Protein AF-A0A8J8PS42-F1 (afdb_monomer_lite)

Structure (mmCIF, N/CA/C/O backbone):
data_AF-A0A8J8PS42-F1
#
_entry.id   AF-A0A8J8PS42-F1
#
loop_
_atom_site.group_PDB
_atom_site.id
_atom_site.type_symbol
_atom_site.label_atom_id
_atom_site.label_alt_id
_atom_site.label_comp_id
_atom_site.label_asym_id
_atom_site.label_entity_id
_atom_site.label_seq_id
_atom_site.pdbx_PDB_ins_code
_atom_site.Cartn_x
_atom_site.Cartn_y
_atom_site.Cartn_z
_atom_site.occupancy
_atom_site.B_iso_or_equiv
_atom_site.auth_seq_id
_atom_site.auth_comp_id
_atom_site.auth_asym_id
_atom_site.auth_atom_id
_atom_site.pdbx_PDB_model_num
ATOM 1 N N . MET A 1 1 ? 15.461 15.012 -7.728 1.00 52.19 1 MET A N 1
ATOM 2 C CA . MET A 1 1 ? 14.568 14.086 -7.007 1.00 52.19 1 MET A CA 1
ATOM 3 C C . MET A 1 1 ? 13.622 13.512 -8.027 1.00 52.19 1 MET A C 1
ATOM 5 O O . MET A 1 1 ? 13.068 14.297 -8.787 1.00 52.19 1 MET A O 1
ATOM 9 N N . ASP A 1 2 ? 13.514 12.190 -8.094 1.00 70.50 2 ASP A N 1
ATOM 10 C CA . ASP A 1 2 ? 12.481 11.548 -8.905 1.00 70.50 2 ASP A CA 1
ATOM 11 C C . ASP A 1 2 ? 11.108 11.909 -8.314 1.00 70.50 2 ASP A C 1
ATOM 13 O O . ASP A 1 2 ? 10.930 11.849 -7.091 1.00 70.50 2 ASP A O 1
ATOM 17 N N . SER A 1 3 ? 10.176 12.369 -9.151 1.00 87.31 3 SER A N 1
ATOM 18 C CA . SER A 1 3 ? 8.854 12.816 -8.699 1.00 87.31 3 SER A CA 1
ATOM 19 C C . SER A 1 3 ? 8.070 11.689 -8.035 1.00 87.31 3 SER A C 1
ATOM 21 O O . SER A 1 3 ? 7.389 11.950 -7.044 1.00 87.31 3 SER A O 1
ATOM 23 N N . HIS A 1 4 ? 8.225 10.451 -8.510 1.00 91.88 4 HIS A N 1
ATOM 24 C CA . HIS A 1 4 ? 7.503 9.290 -7.988 1.00 91.88 4 HIS A CA 1
ATOM 25 C C . HIS A 1 4 ? 8.029 8.866 -6.611 1.00 91.88 4 HIS A C 1
ATOM 27 O O . HIS A 1 4 ? 7.256 8.618 -5.690 1.00 91.88 4 HIS A O 1
ATOM 33 N N . GLU A 1 5 ? 9.353 8.875 -6.405 1.00 92.06 5 GLU A N 1
ATOM 34 C CA . GLU A 1 5 ? 9.936 8.577 -5.087 1.00 92.06 5 GLU A CA 1
ATOM 35 C C . GLU A 1 5 ? 9.500 9.604 -4.033 1.00 92.06 5 GLU A C 1
ATOM 37 O O . GLU A 1 5 ? 9.197 9.255 -2.889 1.00 92.06 5 GLU A O 1
ATOM 42 N N . TYR A 1 6 ? 9.483 10.884 -4.409 1.00 92.44 6 TYR A N 1
ATOM 43 C CA . TYR A 1 6 ? 9.043 11.946 -3.513 1.00 92.44 6 TYR A CA 1
ATOM 44 C C . TYR A 1 6 ? 7.561 11.819 -3.167 1.00 92.44 6 TYR A C 1
ATOM 46 O O . TYR A 1 6 ? 7.192 11.920 -1.996 1.00 92.44 6 TYR A O 1
ATOM 54 N N . LEU A 1 7 ? 6.723 11.561 -4.172 1.00 94.50 7 LEU A N 1
ATOM 55 C CA . LEU A 1 7 ? 5.291 11.397 -3.977 1.00 94.50 7 LEU A CA 1
ATOM 56 C C . LEU A 1 7 ? 4.985 10.181 -3.095 1.00 94.50 7 LEU A C 1
ATOM 58 O O . LEU A 1 7 ? 4.220 10.315 -2.142 1.00 94.50 7 LEU A O 1
ATOM 62 N N . ALA A 1 8 ? 5.661 9.049 -3.316 1.00 95.25 8 ALA A N 1
ATOM 63 C CA . ALA A 1 8 ? 5.542 7.869 -2.462 1.00 95.25 8 ALA A CA 1
ATOM 64 C C . ALA A 1 8 ? 5.836 8.192 -0.984 1.00 95.25 8 ALA A C 1
ATOM 66 O O . ALA A 1 8 ? 5.086 7.783 -0.099 1.00 95.25 8 ALA A O 1
ATOM 67 N N . LYS A 1 9 ? 6.887 8.973 -0.697 1.00 94.25 9 LYS A N 1
ATOM 68 C CA . LYS A 1 9 ? 7.231 9.378 0.680 1.00 94.25 9 LYS A CA 1
ATOM 69 C C . LYS A 1 9 ? 6.169 10.283 1.307 1.00 94.25 9 LYS A C 1
ATOM 71 O O . LYS A 1 9 ? 5.802 10.062 2.457 1.00 94.25 9 LYS A O 1
ATOM 76 N N . ASN A 1 10 ? 5.647 11.252 0.559 1.00 95.69 10 ASN A N 1
ATOM 77 C CA . ASN A 1 10 ? 4.596 12.143 1.058 1.00 95.69 10 ASN A CA 1
ATOM 78 C C . ASN A 1 10 ? 3.276 11.396 1.310 1.00 95.69 10 ASN A C 1
ATOM 80 O O . ASN A 1 10 ? 2.576 11.687 2.277 1.00 95.69 10 ASN A O 1
ATOM 84 N N . LEU A 1 11 ? 2.933 10.421 0.462 1.00 96.94 11 LEU A N 1
ATOM 85 C CA . LEU A 1 11 ? 1.753 9.572 0.648 1.00 96.94 11 LEU A CA 1
ATOM 86 C C . LEU A 1 11 ? 1.897 8.666 1.876 1.00 96.94 11 LEU A C 1
ATOM 88 O O . LEU A 1 11 ? 0.941 8.500 2.632 1.00 96.94 11 LEU A O 1
ATOM 92 N N . LEU A 1 12 ? 3.099 8.139 2.125 1.00 96.12 12 LEU A N 1
ATOM 93 C CA . LEU A 1 12 ? 3.390 7.399 3.351 1.00 96.12 12 LEU A CA 1
ATOM 94 C C . LEU A 1 12 ? 3.225 8.284 4.594 1.00 96.12 12 LEU A C 1
ATOM 96 O O . LEU A 1 12 ? 2.581 7.871 5.555 1.00 96.12 12 LEU A O 1
ATOM 100 N N . GLU A 1 13 ? 3.759 9.506 4.570 1.00 95.69 13 GLU A N 1
ATOM 101 C CA . GLU A 1 13 ? 3.586 10.465 5.666 1.00 95.69 13 GLU A CA 1
ATOM 102 C C . GLU A 1 13 ? 2.103 10.790 5.898 1.00 95.69 13 GLU A C 1
ATOM 104 O O . GLU A 1 13 ? 1.636 10.771 7.037 1.00 95.69 13 GLU A O 1
ATOM 109 N N . LEU A 1 14 ? 1.330 11.001 4.825 1.00 96.06 14 LEU A N 1
ATOM 110 C CA . LEU A 1 14 ? -0.117 11.205 4.908 1.00 96.06 14 LEU A CA 1
ATOM 111 C C . LEU A 1 14 ? -0.824 10.014 5.572 1.00 96.06 14 LEU A C 1
ATOM 113 O O . LEU A 1 14 ? -1.680 10.213 6.438 1.00 96.06 14 LEU A O 1
ATOM 117 N N . ALA A 1 15 ? -0.462 8.785 5.200 1.00 95.75 15 ALA A N 1
ATOM 118 C CA . ALA A 1 15 ? -1.012 7.580 5.811 1.00 95.75 15 ALA A CA 1
ATOM 119 C C . ALA A 1 15 ? -0.671 7.477 7.310 1.00 95.75 15 ALA A C 1
ATOM 121 O O . ALA A 1 15 ? -1.525 7.080 8.102 1.00 95.75 15 ALA A O 1
ATOM 122 N N . GLU A 1 16 ? 0.538 7.874 7.717 1.00 94.38 16 GLU A N 1
ATOM 123 C CA . GLU A 1 16 ? 0.978 7.862 9.120 1.00 94.38 16 GLU A CA 1
ATOM 124 C C . GLU A 1 16 ? 0.196 8.841 10.000 1.00 94.38 16 GLU A C 1
ATOM 126 O O . GLU A 1 16 ? -0.156 8.512 11.136 1.00 94.38 16 GLU A O 1
ATOM 131 N N . ILE A 1 17 ? -0.082 10.042 9.489 1.00 95.00 17 ILE A N 1
ATOM 132 C CA . ILE A 1 17 ? -0.739 11.099 10.270 1.00 95.00 17 ILE A CA 1
ATOM 133 C C . ILE A 1 17 ? -2.268 11.053 10.180 1.00 95.00 17 ILE A C 1
ATOM 135 O O . ILE A 1 17 ? -2.953 11.644 11.023 1.00 95.00 17 ILE A O 1
ATOM 139 N N . SER A 1 18 ? -2.821 10.379 9.167 1.00 94.75 18 SER A N 1
ATOM 140 C CA . SER A 1 18 ? -4.265 10.317 8.964 1.00 94.75 18 SER A CA 1
ATOM 141 C C . SER A 1 18 ? -4.959 9.529 10.075 1.00 94.75 18 SER A C 1
ATOM 143 O O . SER A 1 18 ? -4.608 8.393 10.401 1.00 94.75 18 SER A O 1
ATOM 145 N N . ARG A 1 19 ? -6.021 10.127 10.623 1.00 93.31 19 ARG A N 1
ATOM 146 C CA . ARG A 1 19 ? -6.955 9.460 11.544 1.00 93.31 19 ARG A CA 1
ATOM 147 C C . ARG A 1 19 ? -8.128 8.799 10.827 1.00 93.31 19 ARG A C 1
ATOM 149 O O . ARG A 1 19 ? -8.862 8.053 11.463 1.00 93.31 19 ARG A O 1
ATOM 156 N N . ASP A 1 20 ? -8.313 9.094 9.543 1.00 94.56 20 ASP A N 1
ATOM 157 C CA . ASP A 1 20 ? -9.349 8.494 8.710 1.00 94.56 20 ASP A CA 1
ATOM 158 C C . ASP A 1 20 ? -8.784 7.227 8.040 1.00 94.56 20 ASP A C 1
ATOM 160 O O . ASP A 1 20 ? -7.840 7.342 7.243 1.00 94.56 20 ASP A O 1
ATOM 164 N N . PRO A 1 21 ? -9.328 6.031 8.345 1.00 94.25 21 PRO A N 1
ATOM 165 C CA . PRO A 1 21 ? -8.890 4.778 7.738 1.00 94.25 21 PRO A CA 1
ATOM 166 C C . PRO A 1 21 ? -9.003 4.748 6.212 1.00 94.25 21 PRO A C 1
ATOM 168 O O . PRO A 1 21 ? -8.147 4.163 5.556 1.00 94.25 21 PRO A O 1
ATOM 171 N N . VAL A 1 22 ? -10.012 5.404 5.629 1.00 95.12 22 VAL A N 1
ATOM 172 C CA . VAL A 1 22 ? -10.202 5.441 4.171 1.00 95.12 22 VAL A CA 1
ATOM 173 C C . VAL A 1 22 ? -9.062 6.210 3.523 1.00 95.12 22 VAL A C 1
ATOM 175 O O . VAL A 1 22 ? -8.440 5.721 2.579 1.00 95.12 22 VAL A O 1
ATOM 178 N N . VAL A 1 23 ? -8.753 7.392 4.060 1.00 95.62 23 VAL A N 1
ATOM 179 C CA . VAL A 1 23 ? -7.632 8.213 3.582 1.00 95.62 23 VAL A CA 1
ATOM 180 C C . VAL A 1 23 ? -6.315 7.470 3.782 1.00 95.62 23 VAL A C 1
ATOM 182 O O . VAL A 1 23 ? -5.482 7.455 2.884 1.00 95.62 23 VAL A O 1
ATOM 185 N N . LYS A 1 24 ? -6.144 6.810 4.932 1.00 95.94 24 LYS A N 1
ATOM 186 C CA . LYS A 1 24 ? -4.937 6.048 5.268 1.00 95.94 24 LYS A CA 1
ATOM 187 C C . LYS A 1 24 ? -4.682 4.910 4.283 1.00 95.94 24 LYS A C 1
ATOM 189 O O . LYS A 1 24 ? -3.601 4.845 3.708 1.00 95.94 24 LYS A O 1
ATOM 194 N N . LEU A 1 25 ? -5.664 4.035 4.075 1.00 96.38 25 LEU A N 1
ATOM 195 C CA . LEU A 1 25 ? -5.523 2.879 3.189 1.00 96.38 25 LEU A CA 1
ATOM 196 C C . LEU A 1 25 ? -5.380 3.300 1.722 1.00 96.38 25 LEU A C 1
ATOM 198 O O . LEU A 1 25 ? -4.545 2.742 1.017 1.00 96.38 25 LEU A O 1
ATOM 202 N N . SER A 1 26 ? -6.115 4.329 1.285 1.00 96.31 26 SER A N 1
ATOM 203 C CA . SER A 1 26 ? -5.969 4.866 -0.077 1.00 96.31 26 SER A CA 1
ATOM 204 C C . SER A 1 26 ? -4.568 5.443 -0.296 1.00 96.31 26 SER A C 1
ATOM 206 O O . SER A 1 26 ? -3.915 5.119 -1.282 1.00 96.31 26 SER A O 1
ATOM 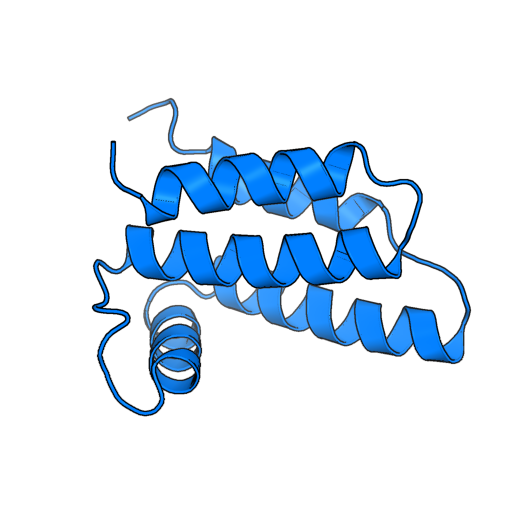208 N N . ALA A 1 27 ? -4.059 6.220 0.668 1.00 96.69 27 ALA A N 1
ATOM 209 C CA . ALA A 1 27 ? -2.709 6.767 0.600 1.00 96.69 27 ALA A CA 1
ATOM 210 C C . ALA A 1 27 ? -1.634 5.669 0.609 1.00 96.69 27 ALA A C 1
ATOM 212 O O . ALA A 1 27 ? -0.651 5.793 -0.114 1.00 96.69 27 ALA A O 1
ATOM 213 N N . LEU A 1 28 ? -1.810 4.582 1.375 1.00 96.56 28 LEU A N 1
ATOM 214 C CA . LEU A 1 28 ? -0.896 3.432 1.333 1.00 96.56 28 LEU A CA 1
ATOM 215 C C . LEU A 1 28 ? -0.897 2.731 -0.029 1.00 96.56 28 LEU A C 1
ATOM 217 O O . LEU A 1 28 ? 0.166 2.331 -0.501 1.00 96.56 28 LEU A O 1
ATOM 221 N N . LEU A 1 29 ? -2.067 2.580 -0.652 1.00 96.25 29 LEU A N 1
ATOM 222 C CA . LEU A 1 29 ? -2.182 1.957 -1.967 1.00 96.25 29 LEU A CA 1
ATOM 223 C C . LEU A 1 29 ? -1.442 2.789 -3.022 1.00 96.25 29 LEU A C 1
ATOM 225 O O . LEU A 1 29 ? -0.538 2.278 -3.683 1.00 96.25 29 LEU A O 1
ATOM 229 N N . ASP A 1 30 ? -1.754 4.085 -3.097 1.00 95.44 30 ASP A N 1
ATOM 230 C CA . ASP A 1 30 ? -1.109 5.019 -4.023 1.00 95.44 30 ASP A CA 1
ATOM 231 C C . ASP A 1 30 ? 0.405 5.111 -3.748 1.00 95.44 30 ASP A C 1
ATOM 233 O O . ASP A 1 30 ? 1.218 5.144 -4.669 1.00 95.44 30 ASP A O 1
ATOM 237 N N . CYS A 1 31 ? 0.815 5.075 -2.476 1.00 96.12 31 CYS A N 1
ATOM 238 C CA . CYS A 1 31 ? 2.219 5.061 -2.067 1.00 96.12 31 CYS A CA 1
ATOM 239 C C . CYS A 1 31 ? 2.991 3.876 -2.671 1.00 96.12 31 CYS A C 1
ATOM 241 O O . CYS A 1 31 ? 4.104 4.051 -3.174 1.00 96.12 31 CYS A O 1
ATOM 243 N N . LEU A 1 32 ? 2.405 2.676 -2.647 1.00 95.38 32 LEU A N 1
ATOM 244 C CA . LEU A 1 32 ? 3.013 1.476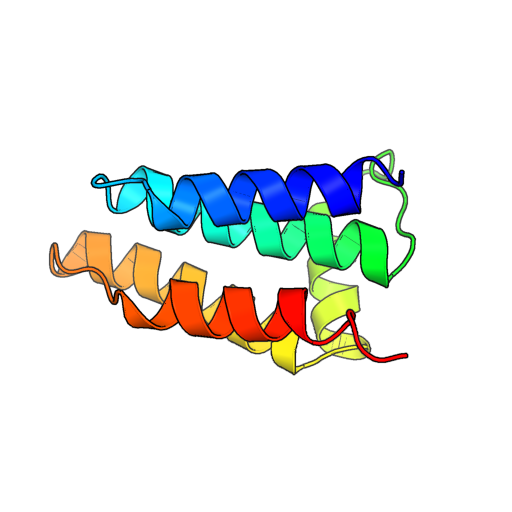 -3.224 1.00 95.38 32 LEU A CA 1
ATOM 245 C C . LEU A 1 32 ? 3.069 1.541 -4.757 1.00 95.38 32 LEU A C 1
ATOM 247 O O . LEU A 1 32 ? 4.065 1.101 -5.337 1.00 95.38 32 LEU A O 1
ATOM 251 N N . GLU A 1 33 ? 2.052 2.109 -5.412 1.00 94.00 33 GLU A N 1
ATOM 252 C CA . GLU A 1 33 ? 2.041 2.327 -6.867 1.00 94.00 33 GLU A CA 1
ATOM 253 C C . GLU A 1 33 ? 3.157 3.288 -7.298 1.00 94.00 33 GLU A C 1
ATOM 255 O O . GLU A 1 33 ? 3.965 2.951 -8.167 1.00 94.00 33 GLU A O 1
ATOM 260 N N . GLU A 1 34 ? 3.272 4.437 -6.631 1.00 93.69 34 GLU A N 1
ATOM 261 C CA . GLU A 1 34 ? 4.318 5.435 -6.877 1.00 93.69 34 GLU A CA 1
ATOM 262 C C . GLU A 1 34 ? 5.720 4.879 -6.596 1.00 93.69 34 GLU A C 1
ATOM 264 O O . GLU A 1 34 ? 6.657 5.055 -7.382 1.00 93.69 34 GLU A O 1
ATOM 269 N N . TYR A 1 35 ? 5.873 4.122 -5.505 1.00 93.38 35 TYR A N 1
ATOM 270 C CA . TYR A 1 35 ? 7.137 3.463 -5.194 1.00 93.38 35 TYR A CA 1
ATOM 271 C C . TYR A 1 35 ? 7.533 2.446 -6.272 1.00 93.38 35 TYR A C 1
ATOM 273 O O . TYR A 1 35 ? 8.709 2.360 -6.632 1.00 93.38 35 TYR A O 1
ATOM 281 N N . ALA A 1 36 ? 6.576 1.692 -6.817 1.00 92.19 36 ALA A N 1
ATOM 282 C CA . ALA A 1 36 ? 6.831 0.755 -7.904 1.00 92.19 36 ALA A CA 1
ATOM 283 C C . ALA A 1 36 ? 7.184 1.462 -9.219 1.00 92.19 36 ALA A C 1
ATOM 285 O O . ALA A 1 36 ? 8.123 1.029 -9.889 1.00 92.19 36 ALA A O 1
ATOM 286 N N . LEU A 1 37 ? 6.500 2.558 -9.566 1.00 90.75 37 LEU A N 1
ATOM 287 C CA . LEU A 1 37 ? 6.843 3.386 -10.730 1.00 90.75 37 LEU A CA 1
ATOM 288 C C . LEU A 1 37 ? 8.300 3.851 -10.663 1.00 90.75 37 LEU A C 1
ATOM 290 O O . LEU A 1 37 ? 9.061 3.630 -11.607 1.00 90.75 37 LEU A O 1
ATOM 294 N N . PHE A 1 38 ? 8.713 4.389 -9.513 1.00 91.00 38 PHE A N 1
ATOM 295 C CA . PHE A 1 38 ? 10.100 4.769 -9.255 1.00 91.00 38 PHE A CA 1
ATOM 296 C C . PHE A 1 38 ? 11.058 3.573 -9.341 1.00 91.00 38 PHE A C 1
ATOM 298 O O . PHE A 1 38 ? 12.070 3.610 -10.044 1.00 91.00 38 PHE A O 1
ATOM 305 N N . LYS A 1 39 ? 10.755 2.488 -8.618 1.00 89.62 39 LYS A N 1
ATOM 306 C CA . LYS A 1 39 ? 11.654 1.334 -8.484 1.00 89.62 39 LYS A CA 1
ATOM 307 C C . LYS A 1 39 ? 11.900 0.626 -9.813 1.00 89.62 39 LYS A C 1
ATOM 309 O O . LYS A 1 39 ? 13.022 0.185 -10.056 1.00 89.62 39 LYS A O 1
ATOM 314 N N . PHE A 1 40 ? 10.868 0.514 -10.642 1.00 89.56 40 PHE A N 1
ATOM 315 C CA . PHE A 1 40 ? 10.916 -0.171 -11.932 1.00 89.56 40 PHE A CA 1
ATOM 316 C C . PHE A 1 40 ? 11.130 0.788 -13.114 1.00 89.56 40 PHE A C 1
ATOM 318 O O . PHE A 1 40 ? 11.180 0.328 -14.252 1.00 89.56 40 PHE A O 1
ATOM 325 N N . GLN A 1 41 ? 11.281 2.096 -12.858 1.00 87.75 41 GLN A N 1
ATOM 326 C CA . GLN A 1 41 ? 11.483 3.143 -13.870 1.00 87.75 41 GLN A CA 1
ATOM 327 C C . GLN A 1 41 ? 10.420 3.110 -14.983 1.00 87.75 41 GLN A C 1
ATOM 329 O O . GLN A 1 41 ? 10.718 3.247 -16.173 1.00 87.75 41 GLN A O 1
ATOM 334 N N . LEU A 1 42 ? 9.165 2.881 -14.593 1.00 84.62 42 LEU A N 1
ATOM 335 C CA . LEU A 1 42 ? 8.041 2.783 -15.521 1.00 84.62 42 LEU A CA 1
ATOM 336 C C . LEU A 1 42 ? 7.578 4.179 -15.939 1.00 84.62 42 LEU A C 1
ATOM 338 O O . LEU A 1 42 ? 7.611 5.119 -15.151 1.00 84.62 42 LEU A O 1
ATOM 342 N N . LYS A 1 43 ? 7.110 4.309 -17.183 1.00 77.62 43 LYS A N 1
ATOM 343 C CA . LYS A 1 43 ? 6.490 5.546 -17.670 1.00 77.62 43 LYS A CA 1
ATOM 344 C C . LYS A 1 43 ? 4.991 5.510 -17.388 1.00 77.62 43 LYS A C 1
ATOM 346 O O . LYS A 1 43 ? 4.301 4.597 -17.836 1.00 77.62 43 LYS A O 1
ATOM 351 N N . ASP A 1 44 ? 4.503 6.530 -16.701 1.00 68.62 44 ASP A N 1
ATOM 352 C CA . ASP A 1 44 ? 3.097 6.755 -16.340 1.00 68.62 44 ASP A CA 1
ATOM 353 C C . ASP A 1 44 ? 2.205 7.179 -17.526 1.00 68.62 44 ASP A C 1
ATOM 355 O O . ASP A 1 44 ? 0.984 7.100 -17.457 1.00 68.62 44 ASP A O 1
ATOM 359 N N . SER A 1 45 ? 2.806 7.568 -18.653 1.00 69.31 45 SER A N 1
ATOM 360 C CA . SER A 1 45 ? 2.106 7.978 -19.883 1.00 69.31 45 SER A CA 1
ATOM 361 C C . SER A 1 45 ? 1.540 6.826 -20.731 1.00 69.31 45 SER A C 1
ATOM 363 O O . SER A 1 45 ? 1.005 7.060 -21.816 1.00 69.31 45 SER A O 1
ATOM 365 N N . ILE A 1 46 ? 1.663 5.578 -20.273 1.00 68.25 46 ILE A N 1
ATOM 366 C CA . ILE A 1 46 ? 1.211 4.385 -21.001 1.00 68.25 46 ILE A CA 1
ATOM 367 C C . ILE A 1 46 ? -0.268 4.107 -20.676 1.00 68.25 46 ILE A C 1
ATOM 369 O O . ILE A 1 46 ? -0.684 4.143 -19.520 1.00 68.25 46 ILE A O 1
ATOM 373 N N . VAL A 1 47 ? -1.075 3.796 -21.696 1.00 64.94 47 VAL A N 1
ATOM 374 C CA . VAL A 1 47 ? -2.453 3.301 -21.509 1.00 64.94 47 VAL A CA 1
ATOM 375 C C . VAL A 1 47 ? -2.407 2.023 -20.660 1.00 64.94 47 VAL A C 1
ATOM 377 O O . VAL A 1 47 ? -1.597 1.142 -20.927 1.00 64.94 47 VAL A O 1
ATOM 380 N N . ASP A 1 48 ? -3.247 1.933 -19.629 1.00 78.56 48 ASP A N 1
ATOM 381 C CA . ASP A 1 48 ? -3.259 0.839 -18.641 1.00 78.56 48 ASP A CA 1
ATOM 382 C C . ASP A 1 48 ? -2.008 0.748 -17.745 1.00 78.56 48 ASP A C 1
ATOM 384 O O . ASP A 1 48 ? -1.623 -0.333 -17.291 1.00 78.56 48 ASP A O 1
ATOM 388 N N . TYR A 1 49 ? -1.386 1.888 -17.417 1.00 76.62 49 TYR A N 1
ATOM 389 C CA . TYR A 1 49 ? -0.207 1.937 -16.540 1.00 76.62 49 TYR A CA 1
ATOM 390 C C . TYR A 1 49 ? -0.395 1.187 -15.203 1.00 76.62 49 TYR A C 1
ATOM 392 O O . TYR A 1 49 ? 0.544 0.552 -14.731 1.00 76.62 49 TYR A O 1
ATOM 400 N N . ARG A 1 50 ? -1.605 1.165 -14.619 1.00 81.44 50 ARG A N 1
ATOM 401 C CA . ARG A 1 50 ? -1.895 0.395 -13.391 1.00 81.44 50 ARG A CA 1
ATOM 402 C C . ARG A 1 50 ? -1.722 -1.111 -13.574 1.00 81.44 50 ARG A C 1
ATOM 404 O O . ARG A 1 50 ? -1.150 -1.773 -12.712 1.00 81.44 50 ARG A O 1
ATOM 411 N N . TYR A 1 51 ? -2.162 -1.659 -14.707 1.00 85.75 51 TYR A N 1
ATOM 412 C CA . TYR A 1 51 ? -1.927 -3.068 -15.023 1.00 85.75 51 TYR A CA 1
ATOM 413 C C . TYR A 1 51 ? -0.426 -3.348 -15.147 1.00 85.75 51 TYR A C 1
ATOM 415 O O . TYR A 1 51 ? 0.072 -4.333 -14.601 1.00 85.75 51 TYR A O 1
ATOM 423 N N . LEU A 1 52 ? 0.311 -2.444 -15.803 1.00 86.19 52 LEU A N 1
ATOM 424 C CA . LEU A 1 52 ? 1.762 -2.550 -15.942 1.00 86.19 52 LEU A CA 1
ATOM 425 C C . LEU A 1 52 ? 2.475 -2.511 -14.582 1.00 86.19 52 LEU A 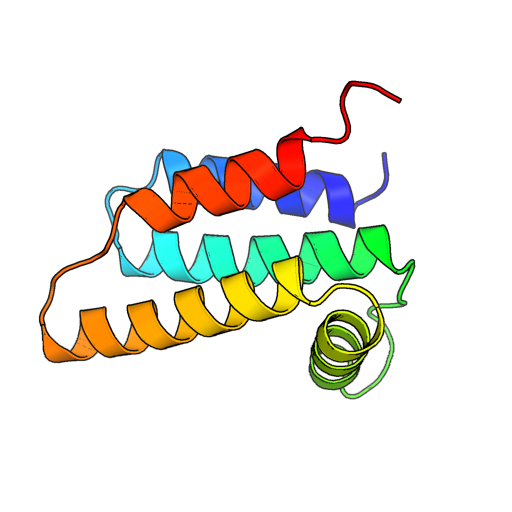C 1
ATOM 427 O O . LEU A 1 52 ? 3.385 -3.310 -14.363 1.00 86.19 52 LEU A O 1
ATOM 431 N N . ILE A 1 53 ? 2.061 -1.628 -13.670 1.00 89.00 53 ILE A N 1
ATOM 432 C CA . ILE A 1 53 ? 2.584 -1.561 -12.298 1.00 89.00 53 ILE A CA 1
ATOM 433 C C . ILE A 1 53 ? 2.403 -2.913 -11.605 1.00 89.00 53 ILE A C 1
ATOM 435 O O . ILE A 1 53 ? 3.383 -3.499 -11.143 1.00 89.00 53 ILE A O 1
ATOM 439 N N . ILE A 1 54 ? 1.175 -3.439 -11.591 1.00 89.50 54 ILE A N 1
ATOM 440 C CA . ILE A 1 54 ? 0.842 -4.695 -10.907 1.00 89.50 54 ILE A CA 1
ATOM 441 C C . ILE A 1 54 ? 1.630 -5.870 -11.500 1.00 89.50 54 ILE A C 1
ATOM 443 O O . ILE A 1 54 ? 2.193 -6.675 -10.761 1.00 89.50 54 ILE A O 1
ATOM 447 N N . GLU A 1 55 ? 1.714 -5.971 -12.827 1.00 90.50 55 GLU A N 1
ATOM 448 C CA . GLU A 1 55 ? 2.491 -7.022 -13.494 1.00 90.50 55 GLU A CA 1
ATOM 449 C C . GLU A 1 55 ? 3.985 -6.948 -13.161 1.00 90.50 55 GLU A C 1
ATOM 451 O O . GLU A 1 55 ? 4.627 -7.985 -12.982 1.00 90.50 55 GLU A O 1
ATOM 456 N N . ASN A 1 56 ? 4.549 -5.742 -13.055 1.00 89.88 56 ASN A N 1
ATOM 457 C CA . ASN A 1 56 ? 5.948 -5.566 -12.670 1.00 89.88 56 ASN A CA 1
ATOM 458 C C . ASN A 1 56 ? 6.183 -5.905 -11.199 1.00 89.88 56 ASN A C 1
ATOM 460 O O . ASN A 1 56 ? 7.156 -6.594 -10.902 1.00 89.88 56 ASN A O 1
ATOM 464 N N . MET A 1 57 ? 5.285 -5.504 -10.293 1.00 91.75 57 MET A N 1
ATOM 465 C CA . MET A 1 57 ? 5.350 -5.926 -8.891 1.00 91.75 57 MET A CA 1
ATOM 466 C C . MET A 1 57 ? 5.348 -7.459 -8.800 1.00 91.75 57 MET A C 1
ATOM 468 O O . MET A 1 57 ? 6.268 -8.041 -8.234 1.00 91.75 57 MET A O 1
ATOM 472 N N . LYS A 1 58 ? 4.392 -8.132 -9.457 1.00 90.00 58 LYS A N 1
ATOM 473 C CA . LYS A 1 58 ? 4.288 -9.604 -9.460 1.00 90.00 58 LYS A CA 1
ATOM 474 C C . LYS A 1 58 ? 5.553 -10.310 -9.952 1.00 90.00 58 LYS A C 1
ATOM 476 O O . LYS A 1 58 ? 5.910 -11.354 -9.417 1.00 90.00 58 LYS A O 1
ATOM 481 N N . LYS A 1 59 ? 6.196 -9.784 -10.999 1.00 89.38 59 LYS A N 1
ATOM 482 C CA . LYS A 1 59 ? 7.349 -10.431 -11.651 1.00 89.38 59 LYS A CA 1
ATOM 483 C C . LYS A 1 59 ? 8.681 -10.116 -10.982 1.00 89.38 59 LYS A C 1
ATOM 485 O O . LYS A 1 59 ? 9.569 -10.964 -10.995 1.00 89.38 59 LYS A O 1
ATOM 490 N N . SER A 1 60 ? 8.825 -8.909 -10.447 1.00 86.31 60 SER A N 1
ATOM 491 C CA . SER A 1 60 ? 10.128 -8.351 -10.077 1.00 86.31 60 SER A CA 1
ATOM 492 C C . SER A 1 60 ? 10.295 -8.142 -8.574 1.00 86.31 60 SER A C 1
ATOM 494 O O . SER A 1 60 ? 11.431 -8.085 -8.106 1.00 86.31 60 SER A O 1
ATOM 496 N N . ASP A 1 61 ? 9.205 -8.018 -7.808 1.00 86.00 61 ASP A N 1
ATOM 497 C CA . ASP A 1 61 ? 9.267 -7.871 -6.352 1.00 86.00 61 ASP A CA 1
ATOM 498 C C . ASP A 1 61 ? 7.975 -8.339 -5.664 1.00 86.00 61 ASP A C 1
ATOM 500 O O . ASP A 1 61 ? 7.015 -7.578 -5.484 1.00 86.00 61 ASP A O 1
ATOM 504 N N . SER A 1 62 ? 7.981 -9.600 -5.223 1.00 85.75 62 SER A N 1
ATOM 505 C CA . SER A 1 62 ? 6.831 -10.205 -4.551 1.00 85.75 62 SER A CA 1
ATOM 506 C C . SER A 1 62 ? 6.451 -9.485 -3.260 1.00 85.75 62 SER A C 1
ATOM 508 O O . SER A 1 62 ? 5.274 -9.459 -2.925 1.00 85.75 62 SER A O 1
ATOM 510 N N . LYS A 1 63 ? 7.395 -8.837 -2.564 1.00 91.88 63 LYS A N 1
ATOM 511 C CA . LYS A 1 63 ? 7.122 -8.161 -1.290 1.00 91.88 63 LYS A CA 1
ATOM 512 C C . LYS A 1 63 ? 6.280 -6.900 -1.486 1.00 91.88 63 LYS A C 1
ATOM 514 O O . LYS A 1 63 ? 5.398 -6.623 -0.676 1.00 91.88 63 LYS A O 1
ATOM 519 N N . ILE A 1 64 ? 6.536 -6.137 -2.553 1.00 93.44 64 ILE A N 1
ATOM 520 C CA . ILE A 1 64 ? 5.697 -4.976 -2.902 1.00 93.44 64 ILE A CA 1
ATOM 521 C C . ILE A 1 64 ? 4.292 -5.454 -3.265 1.00 93.44 64 ILE A C 1
ATOM 523 O O . ILE A 1 64 ? 3.312 -4.886 -2.791 1.00 93.44 64 ILE A O 1
ATOM 527 N N . TYR A 1 65 ? 4.202 -6.515 -4.072 1.00 95.06 65 TYR A N 1
ATOM 528 C CA . TYR A 1 65 ? 2.920 -7.074 -4.490 1.00 95.06 65 TYR A CA 1
ATOM 529 C C . TYR A 1 65 ? 2.098 -7.625 -3.314 1.00 95.06 65 TYR A C 1
ATOM 531 O O . TYR A 1 65 ? 0.900 -7.370 -3.236 1.00 95.06 65 TYR A O 1
ATOM 539 N N . GLU A 1 66 ? 2.734 -8.345 -2.389 1.00 95.38 66 GLU A N 1
ATOM 540 C CA . GLU A 1 66 ? 2.098 -8.861 -1.173 1.00 95.38 66 GLU A CA 1
ATOM 541 C C . GLU A 1 66 ? 1.496 -7.723 -0.345 1.00 95.38 66 GLU A C 1
ATOM 543 O O . GLU A 1 66 ? 0.306 -7.753 -0.045 1.00 95.38 66 GLU A O 1
ATOM 548 N N . LEU A 1 67 ? 2.274 -6.674 -0.055 1.00 96.00 67 LEU A N 1
ATOM 549 C CA . LEU A 1 67 ? 1.771 -5.516 0.689 1.00 96.00 67 LEU A CA 1
ATOM 550 C C . LEU A 1 67 ? 0.653 -4.783 -0.059 1.00 96.00 67 LEU A C 1
ATOM 552 O O . LEU A 1 67 ? -0.310 -4.353 0.565 1.00 96.00 67 LEU A O 1
ATOM 556 N N . TYR A 1 68 ? 0.750 -4.667 -1.384 1.00 95.88 68 TYR A N 1
ATOM 557 C CA . TYR A 1 68 ? -0.302 -4.067 -2.204 1.00 95.88 68 TYR A CA 1
ATOM 558 C C . TYR A 1 68 ? -1.616 -4.851 -2.094 1.00 95.88 68 TYR A C 1
ATOM 560 O O . TYR A 1 68 ? -2.673 -4.263 -1.867 1.00 95.88 68 TYR A O 1
ATOM 568 N N . SER A 1 69 ? -1.547 -6.182 -2.193 1.00 96.00 69 SER A N 1
ATOM 569 C CA . SER A 1 69 ? -2.710 -7.058 -2.030 1.00 96.00 69 SER A CA 1
ATOM 570 C C . SER A 1 69 ? -3.304 -6.947 -0.629 1.00 96.00 69 SER A C 1
ATOM 572 O O . SER A 1 69 ? -4.514 -6.814 -0.492 1.00 96.00 69 SER A O 1
ATOM 574 N N . GLU A 1 70 ? -2.466 -6.944 0.407 1.00 96.69 70 GLU A N 1
ATOM 575 C CA . GLU A 1 70 ? -2.937 -6.831 1.787 1.00 96.69 70 GLU A CA 1
ATOM 576 C C . GLU A 1 70 ? -3.602 -5.481 2.081 1.00 96.69 70 GLU A C 1
ATOM 578 O O . GLU A 1 70 ? -4.566 -5.434 2.840 1.00 96.69 70 GLU A O 1
ATOM 583 N N . VAL A 1 71 ? -3.134 -4.381 1.478 1.00 96.69 71 VAL A N 1
ATOM 584 C CA . VAL A 1 71 ? -3.814 -3.080 1.590 1.00 96.69 71 VAL A CA 1
ATOM 585 C C . VAL A 1 71 ? -5.213 -3.157 0.978 1.00 96.69 71 VAL A C 1
ATOM 587 O O . VAL A 1 71 ? -6.164 -2.679 1.593 1.00 96.69 71 VAL A O 1
ATOM 590 N N . ILE A 1 72 ? -5.369 -3.792 -0.189 1.00 96.25 72 ILE A N 1
ATOM 591 C CA . ILE A 1 72 ? -6.685 -3.996 -0.816 1.00 96.25 72 ILE A CA 1
ATOM 592 C C . ILE A 1 72 ? -7.583 -4.863 0.070 1.00 96.25 72 ILE A C 1
ATOM 594 O O . ILE A 1 72 ? -8.734 -4.498 0.318 1.00 96.25 72 ILE A O 1
ATOM 598 N N . ASP A 1 73 ? -7.066 -5.982 0.575 1.00 96.50 73 ASP A N 1
ATOM 599 C CA . ASP A 1 73 ? -7.807 -6.860 1.481 1.00 96.50 73 ASP A CA 1
ATOM 600 C C . ASP A 1 73 ? -8.249 -6.097 2.736 1.00 96.50 73 ASP A C 1
ATOM 602 O O . ASP A 1 73 ? -9.393 -6.225 3.176 1.00 96.50 73 ASP A O 1
ATOM 606 N N . GLU A 1 74 ? -7.393 -5.225 3.270 1.00 96.56 74 GLU A N 1
ATOM 607 C CA . GLU A 1 74 ? -7.730 -4.395 4.421 1.00 96.56 74 GLU A CA 1
ATOM 608 C C . GLU A 1 74 ? -8.780 -3.326 4.097 1.00 96.56 74 GLU A C 1
ATOM 610 O O . GLU A 1 74 ? -9.649 -3.056 4.926 1.00 96.56 74 GLU A O 1
ATOM 615 N N . MET A 1 75 ? -8.781 -2.759 2.887 1.00 96.31 75 MET A N 1
ATOM 616 C CA . MET A 1 75 ? -9.864 -1.875 2.438 1.00 96.31 75 MET A CA 1
ATOM 617 C C . MET A 1 75 ? -11.210 -2.606 2.459 1.00 96.31 75 MET A C 1
ATOM 619 O O . MET A 1 75 ? -12.196 -2.060 2.958 1.00 96.31 75 MET A O 1
ATOM 623 N N . PHE A 1 76 ? -11.262 -3.856 1.988 1.00 96.00 76 PHE A N 1
ATOM 624 C CA . PHE A 1 76 ? -12.473 -4.676 2.079 1.00 96.00 76 PHE A CA 1
ATOM 625 C C . PHE A 1 76 ? -12.829 -5.033 3.525 1.00 96.00 76 PHE A C 1
ATOM 627 O O . PHE A 1 76 ? -13.993 -4.915 3.919 1.00 96.00 76 PHE A O 1
ATOM 634 N N . ASN A 1 77 ? -11.844 -5.415 4.341 1.00 94.94 77 ASN A N 1
ATOM 635 C CA . ASN A 1 77 ? -12.056 -5.709 5.757 1.00 94.94 77 ASN A CA 1
ATOM 636 C C . ASN A 1 77 ? -12.624 -4.501 6.499 1.00 94.94 77 ASN A C 1
ATOM 638 O O . ASN A 1 77 ? -13.532 -4.664 7.317 1.00 94.94 77 ASN A O 1
ATOM 642 N N . TYR A 1 78 ? -12.145 -3.295 6.200 1.00 95.12 78 TYR A N 1
ATOM 643 C CA . TYR A 1 78 ? -12.660 -2.064 6.783 1.00 95.12 78 TYR A CA 1
ATOM 644 C C . TYR A 1 78 ? -14.117 -1.817 6.384 1.00 95.12 78 TYR A C 1
ATOM 646 O O . TYR A 1 78 ? -14.937 -1.511 7.249 1.00 95.12 78 TYR A O 1
ATOM 654 N N . LEU A 1 79 ? -14.477 -2.028 5.113 1.00 94.25 79 LEU A N 1
ATOM 655 C CA . LEU A 1 79 ? -15.866 -1.898 4.656 1.00 94.25 79 LEU A CA 1
ATOM 656 C C . LEU A 1 79 ? -16.819 -2.860 5.382 1.00 94.25 79 LEU A C 1
ATOM 658 O O . LEU A 1 79 ? -17.966 -2.504 5.645 1.00 94.25 79 LEU A O 1
ATOM 662 N N . ILE A 1 80 ? -16.355 -4.068 5.712 1.00 95.06 80 ILE A N 1
ATOM 663 C CA . ILE A 1 80 ? -17.174 -5.103 6.359 1.00 95.06 80 ILE A CA 1
ATOM 664 C C . ILE A 1 80 ? -17.213 -4.928 7.883 1.00 95.06 80 ILE A C 1
ATOM 666 O O . ILE A 1 80 ? -18.261 -5.094 8.505 1.00 95.06 80 ILE A O 1
ATOM 670 N N . SER A 1 81 ? -16.068 -4.637 8.501 1.00 93.94 81 SER A N 1
ATOM 671 C CA . SER A 1 81 ? -15.883 -4.709 9.957 1.00 93.94 81 SER A CA 1
ATOM 672 C C . SER A 1 81 ? -15.801 -3.349 10.653 1.00 93.94 81 SER A C 1
ATOM 674 O O . SER A 1 81 ? -15.914 -3.288 11.880 1.00 93.94 81 SER A O 1
ATOM 676 N N . GLY A 1 82 ? -15.565 -2.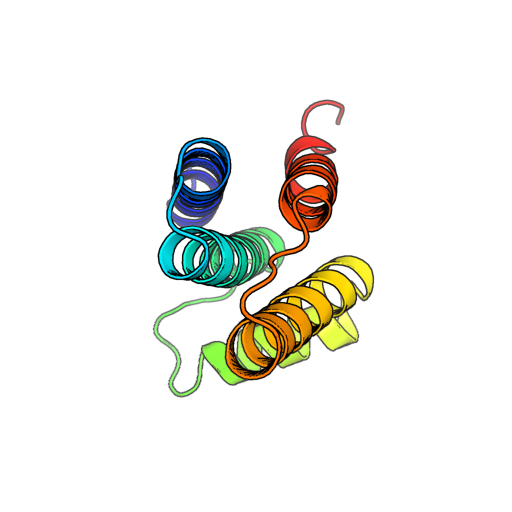269 9.903 1.00 91.19 82 GLY A N 1
ATOM 677 C CA . GLY A 1 82 ? -15.290 -0.928 10.427 1.00 91.19 82 GLY A CA 1
ATOM 678 C C . GLY A 1 82 ? -13.955 -0.799 11.169 1.00 91.19 82 GLY A C 1
ATOM 679 O O . GLY A 1 82 ? -13.699 0.233 11.789 1.00 91.19 82 GLY A O 1
ATOM 680 N N . LYS A 1 83 ? -13.108 -1.835 11.152 1.00 89.06 83 LYS A N 1
ATOM 681 C CA . LYS A 1 83 ? -11.786 -1.843 11.791 1.00 89.06 83 LYS A CA 1
ATOM 682 C C . LYS A 1 83 ? -10.693 -1.764 10.735 1.00 89.06 83 LYS A C 1
ATOM 684 O O . LYS A 1 83 ? -10.872 -2.265 9.635 1.00 89.06 83 LYS A O 1
ATOM 689 N N . CYS A 1 84 ? -9.584 -1.127 11.097 1.00 89.44 84 CYS A N 1
ATOM 690 C CA . CYS A 1 84 ? -8.418 -0.960 10.240 1.00 89.44 84 CYS A CA 1
ATOM 691 C C . CYS A 1 84 ? -7.170 -1.445 10.976 1.00 89.44 84 CYS A C 1
ATOM 693 O O . CYS A 1 84 ? -6.937 -1.075 12.131 1.00 89.44 84 CYS A O 1
ATOM 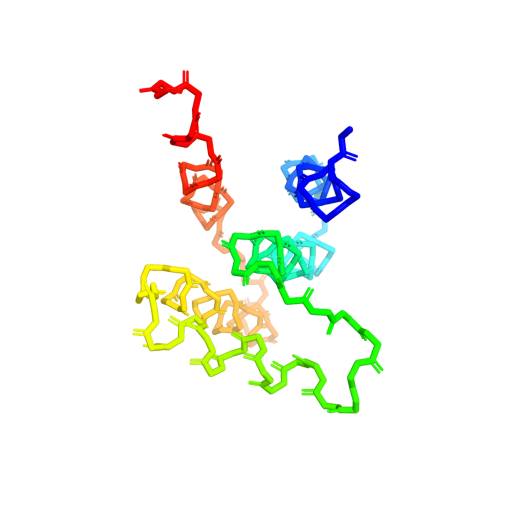695 N N . ASN A 1 85 ? -6.364 -2.255 10.303 1.00 87.88 85 ASN A N 1
ATOM 696 C CA . ASN A 1 85 ? -5.090 -2.741 10.794 1.00 87.88 85 ASN A CA 1
ATOM 697 C C . ASN A 1 85 ? -3.997 -1.672 10.645 1.00 87.88 85 ASN A C 1
ATOM 699 O O . ASN A 1 85 ? -3.487 -1.402 9.560 1.00 87.88 85 ASN A O 1
ATOM 703 N N . GLU A 1 86 ? -3.598 -1.092 11.772 1.00 85.06 86 GLU A N 1
ATOM 704 C CA . GLU A 1 86 ? -2.554 -0.064 11.852 1.00 85.06 86 GLU A CA 1
ATOM 705 C C . GLU A 1 86 ? -1.135 -0.594 11.559 1.00 85.06 86 GLU A C 1
ATOM 707 O O . GLU A 1 86 ? -0.207 0.182 11.327 1.00 85.06 86 GLU A O 1
ATOM 712 N N . GLU A 1 87 ? -0.928 -1.912 11.562 1.00 91.81 87 GLU A N 1
ATOM 713 C CA . GLU A 1 87 ? 0.388 -2.516 11.335 1.00 91.81 87 GLU A CA 1
ATOM 714 C C . GLU A 1 87 ? 0.849 -2.418 9.872 1.00 91.81 87 GLU A C 1
ATOM 716 O O . GLU A 1 87 ? 2.053 -2.378 9.604 1.00 91.81 87 GLU A O 1
ATOM 721 N N . LEU A 1 88 ? -0.090 -2.286 8.928 1.00 93.38 88 LEU A N 1
ATOM 722 C CA . LEU A 1 88 ? 0.210 -2.143 7.500 1.00 93.38 88 LEU A CA 1
ATOM 723 C C . LEU A 1 88 ? 1.078 -0.918 7.202 1.00 93.38 88 LEU A C 1
ATOM 725 O O . LEU A 1 88 ? 2.046 -1.024 6.449 1.00 93.38 88 LEU A O 1
ATOM 729 N N . VAL A 1 89 ? 0.810 0.217 7.857 1.00 92.44 89 VAL A N 1
ATOM 730 C CA . VAL A 1 89 ? 1.597 1.449 7.676 1.00 92.44 89 VAL A CA 1
ATOM 731 C C . VAL A 1 89 ? 3.069 1.213 8.024 1.00 92.44 89 VAL A C 1
ATOM 733 O O . VAL A 1 89 ? 3.961 1.618 7.281 1.00 92.44 89 VAL A O 1
ATOM 736 N N . LYS A 1 90 ? 3.341 0.504 9.127 1.00 92.62 90 LYS A N 1
ATOM 737 C CA . LYS A 1 90 ? 4.713 0.207 9.567 1.00 92.62 90 LYS A CA 1
ATOM 738 C C . LYS A 1 90 ? 5.446 -0.672 8.560 1.00 92.62 90 LYS A C 1
ATOM 740 O O . LYS A 1 90 ? 6.591 -0.387 8.220 1.00 92.62 90 LYS A O 1
ATOM 745 N N . ARG A 1 91 ? 4.781 -1.705 8.043 1.00 94.75 91 ARG A N 1
ATOM 746 C CA . ARG A 1 91 ? 5.374 -2.632 7.069 1.00 94.75 91 ARG A CA 1
ATOM 747 C C . ARG A 1 91 ? 5.675 -1.951 5.733 1.00 94.75 91 ARG A C 1
ATOM 749 O O . ARG A 1 91 ? 6.740 -2.176 5.157 1.00 94.75 91 ARG A O 1
ATOM 756 N N . VAL A 1 92 ? 4.785 -1.071 5.269 1.00 93.50 92 VAL A N 1
ATOM 757 C CA . VAL A 1 92 ? 5.030 -0.239 4.078 1.00 93.50 92 VAL A CA 1
ATOM 758 C C . VAL A 1 92 ? 6.178 0.744 4.330 1.00 93.50 92 VAL A C 1
ATOM 760 O O . VAL A 1 92 ? 7.071 0.873 3.491 1.00 93.50 92 VAL A O 1
ATOM 763 N N . LYS A 1 93 ? 6.239 1.367 5.515 1.00 92.00 93 LYS A N 1
ATOM 764 C CA . LYS A 1 93 ? 7.365 2.227 5.905 1.00 92.00 93 LYS A CA 1
ATOM 765 C C . LYS A 1 93 ? 8.695 1.489 5.855 1.00 92.00 93 LYS A C 1
ATOM 767 O O . LYS A 1 93 ? 9.658 2.023 5.309 1.00 92.00 93 LYS A O 1
ATOM 772 N N . GLU A 1 94 ? 8.769 0.278 6.396 1.00 91.88 94 GLU A N 1
ATOM 773 C CA . GLU A 1 94 ? 9.988 -0.536 6.379 1.00 91.88 94 GLU A CA 1
ATOM 774 C C . GLU A 1 94 ? 10.441 -0.860 4.953 1.00 91.88 94 GLU A C 1
ATOM 776 O O . GLU A 1 94 ? 11.623 -0.721 4.642 1.00 91.88 94 GLU A O 1
ATOM 781 N N . LEU A 1 95 ? 9.509 -1.230 4.069 1.00 91.12 95 LEU A N 1
ATOM 782 C CA . LEU A 1 95 ? 9.795 -1.481 2.655 1.00 91.12 95 LEU A CA 1
ATOM 783 C C . LEU A 1 95 ? 10.426 -0.254 1.975 1.00 91.12 95 LEU A C 1
ATOM 785 O O . LEU A 1 95 ? 11.429 -0.379 1.271 1.00 91.12 95 LEU A O 1
ATOM 789 N N . ILE A 1 96 ? 9.853 0.928 2.195 1.00 87.44 96 ILE A N 1
ATOM 790 C CA . ILE A 1 96 ? 10.286 2.165 1.534 1.00 87.44 96 ILE A CA 1
ATOM 791 C C . ILE A 1 96 ? 11.571 2.722 2.172 1.00 87.44 96 ILE A C 1
ATOM 793 O O . ILE A 1 96 ? 12.433 3.253 1.470 1.00 87.44 96 ILE A O 1
ATOM 797 N N . SER A 1 97 ? 11.748 2.549 3.485 1.00 79.75 97 SER A N 1
ATOM 798 C CA . SER A 1 97 ? 12.893 3.078 4.246 1.00 79.75 97 SER A CA 1
ATOM 799 C C . SER A 1 97 ? 14.160 2.219 4.145 1.00 79.75 97 SER A C 1
ATOM 801 O O . SER A 1 97 ? 15.255 2.730 4.376 1.00 79.75 97 SER A O 1
ATOM 803 N N . GLN A 1 98 ? 14.059 0.940 3.759 1.00 61.69 98 GLN A N 1
ATOM 804 C CA . GLN A 1 98 ? 15.207 0.024 3.618 1.00 61.69 98 GLN A CA 1
ATOM 805 C C . GLN A 1 98 ? 16.258 0.457 2.569 1.00 61.69 98 GLN A C 1
ATOM 807 O O . GLN A 1 98 ? 17.303 -0.178 2.461 1.00 61.69 98 GLN A O 1
ATOM 812 N N . LYS A 1 99 ? 16.047 1.558 1.833 1.00 50.06 99 LYS A N 1
ATOM 813 C CA . LYS A 1 99 ? 17.002 2.103 0.850 1.00 5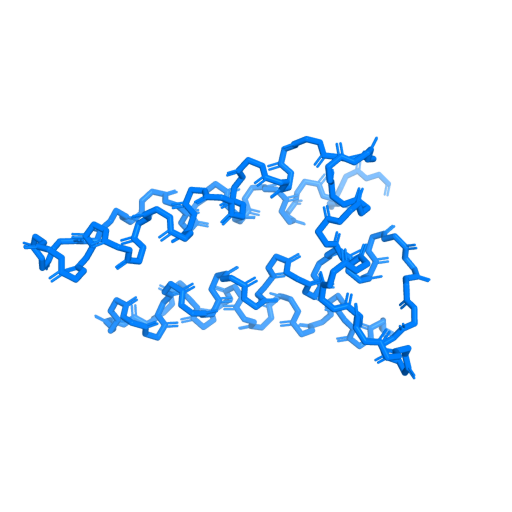0.06 99 LYS A CA 1
ATOM 814 C C . LYS A 1 99 ? 17.974 3.175 1.374 1.00 50.06 99 LYS A C 1
ATOM 816 O O . LYS A 1 99 ? 18.763 3.680 0.586 1.00 50.06 99 LYS A O 1
ATOM 821 N N . VAL A 1 100 ? 17.982 3.510 2.668 1.00 38.91 100 VAL A N 1
ATOM 822 C CA . VAL A 1 100 ? 18.925 4.512 3.237 1.00 38.91 100 VAL A CA 1
ATOM 823 C C . VAL A 1 100 ? 20.277 3.890 3.659 1.00 38.91 100 VAL A C 1
ATOM 825 O O . VAL A 1 100 ? 21.044 4.477 4.414 1.00 38.91 100 VAL A O 1
ATOM 828 N N . SER A 1 101 ? 20.621 2.684 3.199 1.00 32.75 101 SER A N 1
ATOM 829 C CA . SER A 1 101 ? 21.898 2.029 3.551 1.00 32.75 101 SER A CA 1
ATOM 830 C C . SER A 1 101 ? 22.535 1.278 2.382 1.00 32.75 101 SER A C 1
ATOM 832 O O . SER A 1 101 ? 22.980 0.140 2.531 1.00 32.75 101 SER A O 1
ATOM 834 N N . SER A 1 102 ? 22.573 1.890 1.199 1.00 30.58 102 SER A N 1
ATOM 835 C CA . SER A 1 102 ? 23.350 1.391 0.055 1.00 30.58 102 SER A CA 1
ATOM 836 C C . SER A 1 102 ? 23.966 2.541 -0.723 1.00 30.58 102 SER A C 1
ATOM 838 O O . SER A 1 102 ? 23.223 3.509 -0.993 1.00 30.58 102 SER A O 1
#

Sequence (102 aa):
MDSHEYLAKNLLELAEISRDPVVKLSALLDCLEEYALFKFQLKDSIVDYRYLIIENMKKSDSKIYELYSEVIDEMFNYLISGKCNEELVKRVKELISQKVSS

Foldseek 3Di:
DPPLLVLLVVLLVQLVPDPDQVSNLVSLLSSLLSVLCVVVVPDPPDDPSVVVSQVCCVPPPVLSNVLNVVSVVQVVVCVVPVDGDPVSSVSSCCVSVVPPPD

pLDDT: mean 88.14, std 13.12, range [30.58, 96.94]

Secondary structure (DSSP, 8-state):
--HHHHHHHHHHHHHHH---HHHHHHHHHHHHHHHHHHHHT--TTSTTHHHHHHHHHHHH-HHHHHHHHHHHHHHHHHHHHS---THHHHHHHHHHHTTTT-

Radius of gyration: 13.34 Å; chains: 1; bounding box: 40×24×33 Å